Protein AF-A0A4D6WN04-F1 (afdb_monomer_lite)

Structure (mmCIF, N/CA/C/O backbone):
data_AF-A0A4D6WN04-F1
#
_entry.id   AF-A0A4D6WN04-F1
#
loop_
_atom_site.group_PDB
_atom_site.id
_atom_site.type_symbol
_atom_site.label_atom_id
_atom_site.label_alt_id
_atom_site.label_comp_id
_atom_site.label_asym_id
_atom_site.label_entity_id
_atom_site.label_seq_id
_atom_site.pdbx_PDB_ins_code
_atom_site.Cartn_x
_atom_site.Cartn_y
_atom_site.Cartn_z
_atom_site.occupancy
_atom_site.B_iso_or_equ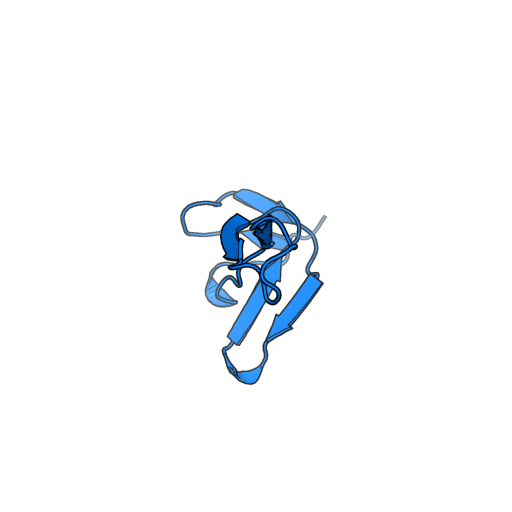iv
_atom_site.auth_seq_id
_atom_site.auth_comp_id
_atom_site.auth_asym_id
_atom_site.auth_atom_id
_atom_site.pdbx_PDB_model_num
ATOM 1 N N . MET A 1 1 ? 8.272 -5.747 -9.039 1.00 85.06 1 MET A N 1
ATOM 2 C CA . MET A 1 1 ? 7.501 -4.830 -9.918 1.00 85.06 1 MET A CA 1
ATOM 3 C C . MET A 1 1 ? 7.889 -3.400 -9.583 1.00 85.06 1 MET A C 1
ATOM 5 O O . MET A 1 1 ? 8.084 -3.127 -8.406 1.00 85.06 1 MET A O 1
ATOM 9 N N . LYS A 1 2 ? 8.031 -2.513 -10.574 1.00 90.50 2 LYS A N 1
ATOM 10 C CA . LYS A 1 2 ? 8.431 -1.109 -10.364 1.00 90.50 2 LYS A CA 1
ATOM 11 C C . LYS A 1 2 ? 7.251 -0.173 -10.596 1.00 90.50 2 LYS A C 1
ATOM 13 O O . LYS A 1 2 ? 6.478 -0.372 -11.529 1.00 90.50 2 LYS A O 1
ATOM 18 N N . ILE A 1 3 ? 7.138 0.875 -9.790 1.00 91.38 3 ILE A N 1
ATOM 19 C CA . ILE A 1 3 ? 6.121 1.915 -9.973 1.00 91.38 3 ILE A CA 1
ATOM 20 C C . ILE A 1 3 ? 6.659 3.001 -10.890 1.00 91.38 3 ILE A C 1
ATOM 22 O O . ILE A 1 3 ? 7.717 3.583 -10.643 1.00 91.38 3 ILE A O 1
ATOM 26 N N . ILE A 1 4 ? 5.912 3.288 -11.949 1.00 91.94 4 ILE A N 1
ATOM 27 C CA . ILE A 1 4 ? 6.315 4.250 -12.979 1.00 91.94 4 ILE A CA 1
ATOM 28 C C . ILE A 1 4 ? 5.761 5.654 -12.732 1.00 91.94 4 ILE A C 1
ATOM 30 O O . ILE A 1 4 ? 6.366 6.635 -13.165 1.00 91.94 4 ILE A O 1
ATOM 34 N N . SER A 1 5 ? 4.636 5.766 -12.021 1.00 88.81 5 SER A N 1
ATOM 35 C CA . SER A 1 5 ? 3.911 7.025 -11.842 1.00 88.81 5 SER A CA 1
ATOM 36 C C . SER A 1 5 ? 3.230 7.125 -10.475 1.00 88.81 5 SER A C 1
ATOM 38 O O . SER A 1 5 ? 2.964 6.119 -9.817 1.00 88.81 5 SER A O 1
ATOM 40 N N . GLY A 1 6 ? 2.929 8.356 -10.060 1.00 88.12 6 GLY A N 1
ATOM 41 C CA . GLY A 1 6 ? 2.292 8.685 -8.786 1.00 88.12 6 GLY A CA 1
ATOM 42 C C . GLY A 1 6 ? 3.277 8.956 -7.646 1.00 88.12 6 GLY A C 1
ATOM 43 O O . GLY A 1 6 ? 4.481 9.097 -7.850 1.00 88.12 6 GLY A O 1
ATOM 44 N N . LYS A 1 7 ? 2.743 9.023 -6.419 1.00 89.00 7 LYS A N 1
ATOM 45 C CA . LYS A 1 7 ? 3.486 9.392 -5.198 1.00 89.00 7 LYS A CA 1
ATOM 46 C C . LYS A 1 7 ? 4.670 8.464 -4.890 1.00 89.00 7 LYS A C 1
ATOM 48 O O . LYS A 1 7 ? 5.656 8.905 -4.318 1.00 89.00 7 LYS A O 1
ATOM 53 N N . TYR A 1 8 ? 4.571 7.197 -5.285 1.00 89.44 8 TYR A N 1
ATOM 54 C CA . TYR A 1 8 ? 5.545 6.145 -4.975 1.00 89.44 8 TYR A CA 1
ATOM 55 C C . TYR A 1 8 ? 6.421 5.778 -6.186 1.00 89.44 8 TYR A C 1
ATOM 57 O O . TYR A 1 8 ? 6.880 4.644 -6.313 1.00 89.44 8 TYR A O 1
ATOM 65 N N . LYS A 1 9 ? 6.621 6.718 -7.120 1.00 88.44 9 LYS A N 1
ATOM 66 C CA . LYS A 1 9 ? 7.426 6.509 -8.331 1.00 88.44 9 LYS A CA 1
ATOM 67 C C . LYS A 1 9 ? 8.829 5.987 -7.991 1.00 88.44 9 LYS A C 1
ATOM 69 O O . LYS A 1 9 ? 9.447 6.432 -7.032 1.00 88.44 9 LYS A O 1
ATOM 74 N N . ASN A 1 10 ? 9.330 5.072 -8.819 1.00 90.12 10 ASN A N 1
ATOM 75 C CA . ASN A 1 10 ? 10.612 4.369 -8.696 1.00 90.12 10 ASN A CA 1
ATOM 76 C C . ASN A 1 10 ? 10.741 3.367 -7.546 1.00 90.12 10 ASN A C 1
ATOM 78 O O . ASN A 1 10 ? 11.759 2.680 -7.492 1.00 90.12 10 ASN A O 1
ATOM 82 N N . GLN A 1 11 ? 9.735 3.213 -6.688 1.00 90.88 11 GLN A N 1
ATOM 83 C CA . GLN A 1 11 ? 9.756 2.147 -5.693 1.00 90.88 11 GLN A CA 1
ATOM 84 C C . GLN A 1 11 ? 9.510 0.789 -6.354 1.00 90.88 11 GLN A C 1
ATOM 86 O O . GLN A 1 11 ? 8.790 0.675 -7.356 1.00 90.88 11 GLN A O 1
ATOM 91 N N . ILE A 1 12 ? 10.147 -0.233 -5.792 1.00 90.06 12 ILE A N 1
ATOM 92 C CA . ILE A 1 12 ? 10.049 -1.620 -6.232 1.00 90.06 12 ILE A CA 1
ATOM 93 C C . ILE A 1 12 ? 9.421 -2.408 -5.092 1.00 90.06 12 ILE A C 1
ATOM 95 O O . ILE A 1 12 ? 9.820 -2.253 -3.943 1.00 90.06 12 ILE A O 1
ATOM 99 N N . GLY A 1 13 ? 8.449 -3.250 -5.421 1.00 89.50 13 GLY A N 1
ATOM 100 C CA . GLY A 1 13 ? 7.795 -4.107 -4.441 1.00 89.50 13 GLY A CA 1
ATOM 101 C C . GLY A 1 13 ? 7.290 -5.412 -5.041 1.00 89.50 13 GLY A C 1
ATOM 102 O O . GLY A 1 13 ? 7.260 -5.601 -6.273 1.00 89.50 13 GLY A O 1
ATOM 103 N N . LYS A 1 14 ? 6.904 -6.320 -4.145 1.00 90.88 14 LYS A N 1
ATOM 104 C CA . LYS A 1 14 ? 6.243 -7.587 -4.458 1.00 90.88 14 LYS A CA 1
ATOM 105 C C . LYS A 1 14 ? 4.728 -7.384 -4.491 1.00 90.88 14 LYS A C 1
ATOM 107 O O . LYS A 1 14 ? 4.183 -6.603 -3.719 1.00 90.88 14 LYS A O 1
ATOM 112 N N . ILE A 1 15 ? 4.047 -8.071 -5.405 1.00 90.19 15 ILE A N 1
ATOM 113 C CA . ILE A 1 15 ? 2.581 -8.067 -5.449 1.00 90.19 15 ILE A CA 1
ATOM 114 C C . ILE A 1 15 ? 2.064 -9.012 -4.364 1.00 90.19 15 ILE A C 1
ATOM 116 O O . ILE A 1 15 ? 2.443 -10.183 -4.358 1.00 90.19 15 ILE A O 1
ATOM 120 N N . LEU A 1 16 ? 1.209 -8.501 -3.478 1.00 91.50 16 LEU A N 1
ATOM 121 C CA . LEU A 1 16 ? 0.511 -9.300 -2.469 1.00 91.50 16 LEU A CA 1
ATOM 122 C C . LEU A 1 16 ? -0.810 -9.836 -3.019 1.00 91.50 16 LEU A C 1
ATOM 124 O O . LEU A 1 16 ? -1.096 -11.023 -2.911 1.00 91.50 16 LEU A O 1
ATOM 128 N N . GLU A 1 17 ? -1.594 -8.965 -3.654 1.00 90.81 17 GLU A N 1
ATOM 129 C CA . GLU A 1 17 ? -2.926 -9.304 -4.150 1.00 90.81 17 GLU A CA 1
ATOM 130 C C . GLU A 1 17 ? -3.244 -8.550 -5.446 1.00 90.81 17 GLU A C 1
ATOM 132 O O . GLU A 1 17 ? -2.845 -7.396 -5.634 1.00 90.81 17 GLU A O 1
ATOM 137 N N . ILE A 1 18 ? -4.000 -9.190 -6.341 1.00 92.12 18 ILE A N 1
ATOM 138 C CA . ILE A 1 18 ? -4.500 -8.590 -7.582 1.00 92.12 18 ILE A CA 1
ATOM 139 C C . ILE A 1 18 ? -6.027 -8.536 -7.533 1.00 92.12 18 ILE A C 1
ATOM 141 O O . ILE A 1 18 ? -6.710 -9.557 -7.545 1.00 92.12 18 ILE A O 1
ATOM 145 N N . ILE A 1 19 ? -6.573 -7.322 -7.559 1.00 93.62 19 ILE A N 1
ATOM 146 C CA . ILE A 1 19 ? -8.010 -7.055 -7.585 1.00 93.62 19 ILE A CA 1
ATOM 147 C C . ILE A 1 19 ? -8.445 -6.871 -9.043 1.00 93.62 19 ILE A C 1
ATOM 149 O O . ILE A 1 19 ? -8.579 -5.748 -9.547 1.00 93.62 19 ILE A O 1
ATOM 153 N N . TYR A 1 20 ? -8.701 -7.986 -9.730 1.00 92.31 20 TYR A N 1
ATOM 154 C CA . TYR A 1 20 ? -9.054 -8.004 -11.157 1.00 92.31 20 TYR A CA 1
ATOM 155 C C . TYR A 1 20 ? -10.256 -7.114 -11.499 1.00 92.31 20 TYR A C 1
ATOM 157 O O . TYR A 1 20 ? -10.199 -6.342 -12.453 1.00 92.31 20 TYR A O 1
ATOM 165 N N . ARG A 1 21 ? -11.315 -7.140 -10.675 1.00 93.12 21 ARG A N 1
ATOM 166 C CA . ARG A 1 21 ? -12.558 -6.378 -10.924 1.00 93.12 21 ARG A CA 1
ATOM 167 C C . ARG A 1 21 ? -12.339 -4.864 -11.001 1.00 93.12 21 ARG A C 1
ATOM 169 O O . ARG A 1 21 ? -13.105 -4.176 -11.663 1.00 93.12 21 ARG A O 1
ATOM 176 N N . LYS A 1 22 ? -11.316 -4.348 -10.314 1.00 91.81 22 LYS A N 1
ATOM 177 C CA . LYS A 1 22 ? -10.997 -2.913 -10.256 1.00 91.81 22 LYS A CA 1
ATOM 178 C C . LYS A 1 22 ? -9.709 -2.556 -10.996 1.00 91.81 22 LYS A C 1
ATOM 180 O O . LYS A 1 22 ? -9.290 -1.406 -10.928 1.00 91.81 22 LYS A O 1
ATOM 185 N N . ASN A 1 23 ? -9.077 -3.511 -11.689 1.00 92.75 23 ASN A N 1
ATOM 186 C CA . ASN A 1 23 ? -7.767 -3.325 -12.326 1.00 92.75 23 ASN A CA 1
ATOM 187 C C . ASN A 1 23 ? -6.710 -2.744 -11.365 1.00 92.75 23 ASN A C 1
ATOM 189 O O . ASN A 1 23 ? -5.896 -1.892 -11.731 1.00 92.75 23 ASN A O 1
ATOM 193 N N . GLN A 1 24 ? -6.747 -3.196 -10.116 1.00 93.94 24 GLN A N 1
ATOM 194 C CA . GLN A 1 24 ? -5.921 -2.696 -9.027 1.00 93.94 24 GLN A CA 1
ATOM 195 C C . GLN A 1 24 ? -5.054 -3.812 -8.453 1.00 93.94 24 GLN A C 1
ATOM 197 O O . GLN A 1 24 ? -5.410 -4.984 -8.525 1.00 93.94 24 GLN A O 1
ATOM 202 N N . VAL A 1 25 ? -3.916 -3.442 -7.883 1.00 92.44 25 VAL A N 1
ATOM 203 C CA . VAL A 1 25 ? -2.923 -4.362 -7.333 1.00 92.44 25 VAL A CA 1
ATOM 204 C C . VAL A 1 25 ? -2.442 -3.821 -5.995 1.00 92.44 25 VAL A C 1
ATOM 206 O O . VAL A 1 25 ? -2.151 -2.631 -5.878 1.00 92.44 25 VAL A O 1
ATOM 209 N N . ILE A 1 26 ? -2.367 -4.683 -4.988 1.00 93.31 26 ILE A N 1
ATOM 210 C CA . ILE A 1 26 ? -1.766 -4.370 -3.693 1.00 93.31 26 ILE A CA 1
ATOM 211 C C . ILE A 1 26 ? -0.292 -4.761 -3.765 1.00 93.31 26 ILE A C 1
ATOM 213 O O . ILE A 1 26 ? 0.050 -5.894 -4.116 1.00 93.31 26 ILE A O 1
ATOM 217 N N . VAL A 1 27 ? 0.576 -3.798 -3.468 1.00 92.19 27 VAL A N 1
ATOM 218 C CA . VAL A 1 27 ? 2.029 -3.967 -3.499 1.00 92.19 27 VAL A CA 1
ATOM 219 C C . VAL A 1 27 ? 2.556 -3.797 -2.080 1.00 92.19 27 VAL A C 1
ATOM 221 O O . VAL A 1 27 ? 2.203 -2.829 -1.409 1.00 92.19 27 VAL A O 1
ATOM 224 N N . GLU A 1 28 ? 3.379 -4.746 -1.646 1.00 91.75 28 GLU A N 1
ATOM 225 C CA . GLU A 1 28 ? 3.942 -4.807 -0.296 1.00 91.75 28 GLU A CA 1
ATOM 226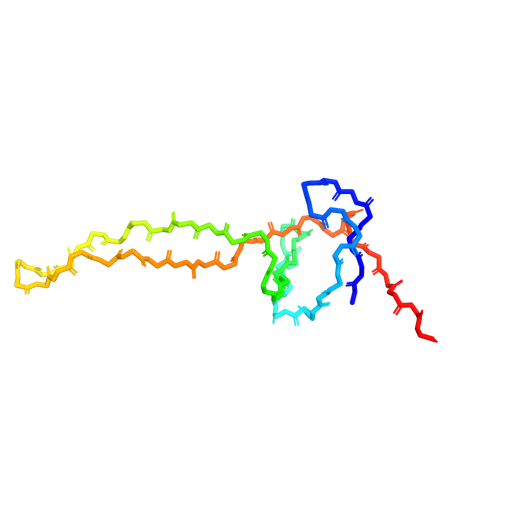 C C . GLU A 1 28 ? 4.714 -3.529 0.049 1.00 91.75 28 GLU A C 1
ATOM 228 O O . GLU A 1 28 ? 5.510 -3.057 -0.764 1.00 91.75 28 GLU A O 1
ATOM 233 N N . ASN A 1 29 ? 4.494 -2.989 1.254 1.00 88.94 29 ASN A N 1
ATOM 234 C CA . ASN A 1 29 ? 5.139 -1.771 1.775 1.00 88.94 29 ASN A CA 1
ATOM 235 C C . ASN A 1 29 ? 4.943 -0.496 0.928 1.00 88.94 29 ASN A C 1
ATOM 237 O O . ASN A 1 29 ? 5.644 0.501 1.112 1.00 88.94 29 ASN A O 1
ATOM 241 N N . ILE A 1 30 ? 3.972 -0.479 0.014 1.00 90.00 30 ILE A N 1
ATOM 242 C CA . ILE A 1 30 ? 3.700 0.674 -0.845 1.00 90.00 30 ILE A CA 1
ATOM 243 C C . ILE A 1 30 ? 2.257 1.128 -0.643 1.00 90.00 30 ILE A C 1
ATOM 245 O O . ILE A 1 30 ? 1.343 0.327 -0.469 1.00 90.00 30 ILE A O 1
ATOM 249 N N . ASN A 1 31 ? 2.039 2.448 -0.685 1.00 89.44 31 ASN A N 1
ATOM 250 C CA . ASN A 1 31 ? 0.708 3.046 -0.556 1.00 89.44 31 ASN A CA 1
ATOM 251 C C . ASN A 1 31 ? 0.038 2.700 0.783 1.00 89.44 31 ASN A C 1
ATOM 253 O O . ASN A 1 31 ? -1.161 2.440 0.846 1.00 89.44 31 ASN A O 1
ATOM 257 N N . MET A 1 32 ? 0.830 2.713 1.859 1.00 91.81 32 MET A N 1
ATOM 258 C CA . MET A 1 32 ? 0.343 2.495 3.217 1.00 91.81 32 MET A CA 1
ATOM 259 C C . MET A 1 32 ? -0.633 3.599 3.628 1.00 91.81 32 MET A C 1
ATOM 261 O O . MET A 1 32 ? -0.362 4.793 3.462 1.00 91.81 32 MET A O 1
ATOM 265 N N . LYS A 1 33 ? -1.775 3.190 4.176 1.00 92.31 33 LYS A N 1
ATOM 266 C CA . LYS A 1 33 ? -2.809 4.069 4.711 1.00 92.31 33 LYS A CA 1
ATOM 267 C C . LYS A 1 33 ? -3.093 3.720 6.159 1.00 92.31 33 LYS A C 1
ATOM 269 O O . LYS A 1 33 ? -3.240 2.554 6.516 1.00 92.31 33 LYS A O 1
ATOM 274 N N . THR A 1 34 ? -3.244 4.758 6.966 1.00 92.44 34 THR A N 1
ATOM 275 C CA . THR A 1 34 ? -3.649 4.640 8.361 1.00 92.44 34 THR A CA 1
ATOM 276 C C . THR A 1 34 ? -5.161 4.458 8.434 1.00 92.44 34 THR A C 1
ATOM 278 O O . THR A 1 34 ? -5.931 5.360 8.093 1.00 92.44 34 THR A O 1
ATOM 281 N N . LYS A 1 35 ? -5.602 3.278 8.860 1.00 91.19 35 LYS A N 1
ATOM 282 C CA . LYS A 1 35 ? -7.000 2.947 9.105 1.00 91.19 35 LYS A CA 1
ATOM 283 C C . LYS A 1 35 ? -7.260 2.974 10.606 1.00 91.19 35 LYS A C 1
ATOM 285 O O . LYS A 1 35 ? -6.773 2.127 11.347 1.00 91.19 35 LYS A O 1
ATOM 290 N N . HIS A 1 36 ? -8.073 3.936 11.026 1.00 91.62 36 HIS A N 1
ATOM 291 C CA . HIS A 1 36 ? -8.582 4.005 12.390 1.00 91.62 36 HIS A CA 1
ATOM 292 C C . HIS A 1 36 ? -9.745 3.022 12.518 1.00 91.62 36 HIS A C 1
ATOM 294 O O . HIS A 1 36 ? -10.782 3.192 11.869 1.00 91.62 36 HIS A O 1
ATOM 300 N N . VAL A 1 37 ? -9.561 1.970 13.308 1.00 88.62 37 VAL A N 1
ATOM 301 C CA . VAL A 1 37 ? -10.588 0.962 13.556 1.00 88.62 37 VAL A CA 1
ATOM 302 C C . VAL A 1 37 ? -11.237 1.267 14.896 1.00 88.62 37 VAL A C 1
ATOM 304 O O . VAL A 1 37 ? -10.581 1.272 15.936 1.00 88.62 37 VAL A O 1
ATOM 307 N N . LYS A 1 38 ? -12.542 1.553 14.858 1.00 86.69 38 LYS A N 1
ATOM 308 C CA . LYS A 1 38 ? -13.331 1.701 16.081 1.00 86.69 38 LYS A CA 1
ATOM 309 C C . LYS A 1 38 ? -13.422 0.345 16.789 1.00 86.69 38 LYS A C 1
ATOM 311 O O . LYS A 1 38 ? -13.588 -0.667 16.101 1.00 86.69 38 LYS A O 1
ATOM 316 N N . PRO A 1 39 ? -13.344 0.324 18.125 1.00 86.38 39 PRO A N 1
ATOM 317 C CA . PRO A 1 39 ? -13.498 -0.907 18.882 1.00 86.38 39 PRO A CA 1
ATOM 318 C C . PRO A 1 39 ? -14.905 -1.478 18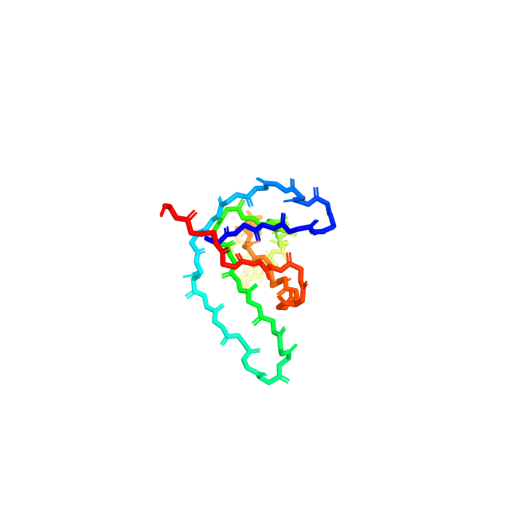.684 1.00 86.38 39 PRO A C 1
ATOM 320 O O . PRO A 1 39 ? -15.875 -0.730 18.540 1.00 86.38 39 PRO A O 1
ATOM 323 N N . LYS A 1 40 ? -15.009 -2.808 18.608 1.00 82.50 40 LYS A N 1
ATOM 324 C CA . LYS A 1 40 ? -16.291 -3.503 18.409 1.00 82.50 40 LYS A CA 1
ATOM 325 C C . LYS A 1 40 ? -17.019 -3.770 19.724 1.00 82.50 40 LYS A C 1
ATOM 327 O O . LYS A 1 40 ? -18.234 -3.944 19.702 1.00 82.50 40 LYS A O 1
ATOM 332 N N . ARG A 1 41 ? -16.292 -3.803 20.839 1.00 84.62 41 ARG A N 1
ATOM 333 C CA . ARG A 1 41 ? -16.816 -3.941 22.201 1.00 84.62 41 ARG A CA 1
ATOM 334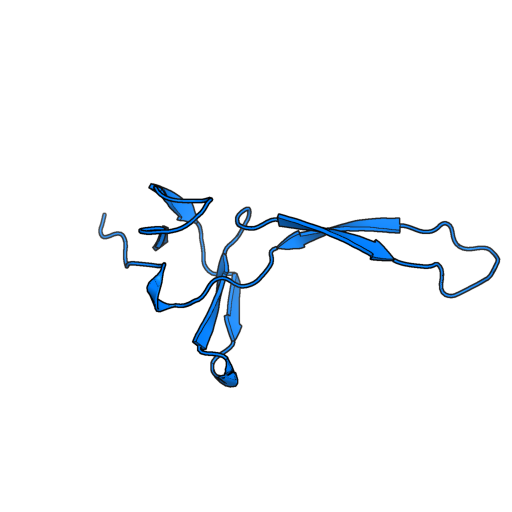 C C . ARG A 1 41 ? -16.352 -2.761 23.047 1.00 84.62 41 ARG A C 1
ATOM 336 O O . ARG A 1 41 ? -15.285 -2.211 22.791 1.00 84.62 41 ARG A O 1
ATOM 343 N N . GLU A 1 42 ? -17.141 -2.393 24.053 1.00 75.12 42 GLU A N 1
ATOM 344 C CA . GLU A 1 42 ? -16.839 -1.264 24.949 1.00 75.12 42 GLU A CA 1
ATOM 345 C C . GLU A 1 42 ? -15.503 -1.417 25.698 1.00 75.12 42 GLU A C 1
ATOM 347 O O . GLU A 1 42 ? -14.869 -0.416 26.017 1.00 75.12 42 GLU A O 1
ATOM 352 N N . GLU A 1 43 ? -15.033 -2.649 25.916 1.00 77.44 43 GLU A N 1
ATOM 353 C CA . GLU A 1 43 ? -13.764 -2.938 26.604 1.00 77.44 43 GLU A CA 1
ATOM 354 C C . GLU A 1 43 ? -12.542 -3.042 25.672 1.00 77.44 43 GLU A C 1
ATOM 356 O O . GLU A 1 43 ? -11.417 -3.220 26.141 1.00 77.44 43 GLU A O 1
ATOM 361 N N . GLU A 1 44 ? -12.717 -2.926 24.354 1.00 78.75 44 GLU A N 1
ATOM 362 C CA . GLU A 1 44 ? -11.599 -2.971 23.409 1.00 78.75 44 GLU A CA 1
ATOM 363 C C . GLU A 1 44 ? -11.061 -1.559 23.139 1.00 78.75 44 GLU A C 1
ATOM 365 O O . GLU A 1 44 ? -11.811 -0.599 22.955 1.00 78.75 44 GLU A O 1
ATOM 370 N N . LYS A 1 45 ? -9.733 -1.409 23.088 1.00 80.31 45 LYS A N 1
ATOM 371 C CA . LYS A 1 45 ? -9.117 -0.148 22.656 1.00 80.31 45 LYS A CA 1
ATOM 372 C C . LYS A 1 45 ? -9.228 -0.030 21.137 1.00 80.31 45 LYS A C 1
ATOM 374 O O . LYS A 1 45 ? -9.042 -1.007 20.420 1.00 80.31 45 LYS A O 1
ATOM 379 N N . GLY A 1 46 ? -9.518 1.174 20.644 1.00 82.06 46 GLY A N 1
ATOM 380 C CA . GLY A 1 46 ? -9.440 1.452 19.211 1.00 82.06 46 GLY A CA 1
ATOM 381 C C . GLY A 1 46 ? -8.015 1.244 18.700 1.00 82.06 46 GLY A C 1
ATOM 382 O O . GLY A 1 46 ? -7.057 1.677 19.342 1.00 82.06 46 GLY A O 1
ATOM 383 N N . GLU A 1 47 ? -7.878 0.596 17.547 1.00 88.44 47 GLU A N 1
ATOM 384 C CA . GLU A 1 47 ? -6.579 0.291 16.950 1.00 88.44 47 GLU A CA 1
ATOM 385 C C . GLU A 1 47 ? -6.307 1.188 15.742 1.00 88.44 47 GLU A C 1
ATOM 387 O O . GLU A 1 47 ? -7.188 1.479 14.922 1.00 88.44 47 GLU A O 1
ATOM 392 N N . ILE A 1 48 ? -5.053 1.620 15.622 1.00 89.00 48 ILE A N 1
ATOM 393 C CA . ILE A 1 48 ? -4.554 2.339 14.454 1.00 89.00 48 ILE A CA 1
ATOM 394 C C . ILE A 1 48 ? -3.765 1.336 13.620 1.00 89.00 48 ILE A C 1
ATOM 396 O O . ILE A 1 48 ? -2.617 1.023 13.923 1.00 89.00 48 ILE A O 1
ATOM 400 N N . LEU A 1 49 ? -4.394 0.825 12.565 1.00 89.75 49 LEU A N 1
ATOM 401 C CA . LEU A 1 49 ? -3.769 -0.134 11.664 1.00 89.75 49 LEU A CA 1
ATOM 402 C C . LEU A 1 49 ? -3.154 0.598 10.477 1.00 89.75 49 LEU A C 1
ATOM 404 O O . LEU A 1 49 ? -3.787 1.465 9.873 1.00 89.75 49 LEU A O 1
ATOM 408 N N . SER A 1 50 ? -1.938 0.220 10.101 1.00 91.62 50 SER A N 1
ATOM 409 C CA . SER A 1 50 ? -1.358 0.631 8.824 1.00 91.62 50 SER A CA 1
ATOM 410 C C . SER A 1 50 ? -1.550 -0.493 7.821 1.00 91.62 50 SER A C 1
ATOM 412 O O . SER A 1 50 ? -1.053 -1.592 8.032 1.00 91.62 50 SER A O 1
ATOM 414 N N . ILE A 1 51 ? -2.298 -0.226 6.753 1.00 92.38 51 ILE A N 1
ATOM 415 C CA . ILE A 1 51 ? -2.631 -1.219 5.727 1.00 92.38 51 ILE A CA 1
ATOM 416 C C . ILE A 1 51 ? -2.125 -0.768 4.363 1.00 92.38 51 ILE A C 1
ATOM 418 O O . ILE A 1 51 ? -2.184 0.424 4.046 1.00 92.38 51 ILE A O 1
ATOM 422 N N . GLU A 1 52 ? -1.661 -1.696 3.531 1.00 91.62 52 GLU A N 1
ATOM 423 C CA . GLU A 1 52 ? -1.354 -1.376 2.140 1.00 91.62 52 GLU A CA 1
ATOM 424 C C . GLU A 1 52 ? -2.637 -1.138 1.350 1.00 91.62 52 GLU A C 1
ATOM 426 O O . GLU A 1 52 ? -3.615 -1.884 1.439 1.00 91.62 52 GLU A O 1
ATOM 431 N N . ALA A 1 53 ? -2.646 -0.067 0.563 1.00 92.44 53 ALA A N 1
ATOM 432 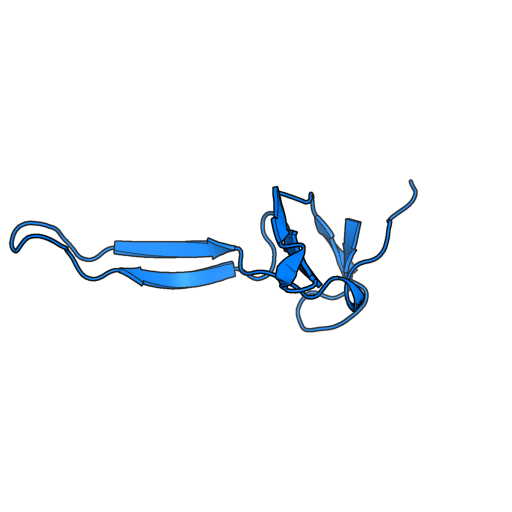C CA . ALA A 1 53 ? -3.773 0.265 -0.285 1.00 92.44 53 ALA A CA 1
ATOM 433 C C . ALA A 1 53 ? -3.487 -0.082 -1.753 1.00 92.44 53 ALA A C 1
ATOM 435 O O . ALA A 1 53 ? -2.358 0.059 -2.232 1.00 92.44 53 ALA A O 1
ATOM 436 N N . PRO A 1 54 ? -4.524 -0.463 -2.516 1.00 93.06 54 PRO A N 1
ATOM 437 C CA . PRO A 1 54 ? -4.369 -0.814 -3.917 1.00 93.06 54 PRO A CA 1
ATOM 438 C C . PRO A 1 54 ? -3.863 0.354 -4.768 1.00 93.06 54 PRO A C 1
ATOM 440 O O . PRO A 1 54 ? -4.238 1.514 -4.572 1.00 93.06 54 PRO A O 1
ATOM 443 N N . ILE A 1 55 ? -3.061 0.018 -5.772 1.00 92.69 55 ILE A N 1
ATOM 444 C CA . ILE A 1 55 ? -2.547 0.906 -6.814 1.00 92.69 55 ILE A CA 1
ATOM 445 C C . ILE A 1 55 ? -3.109 0.436 -8.156 1.00 92.69 55 ILE A C 1
ATOM 447 O O . ILE A 1 55 ? -3.296 -0.757 -8.385 1.00 92.69 55 ILE A O 1
ATOM 451 N N . HIS A 1 56 ? -3.416 1.367 -9.057 1.00 93.25 56 HIS A N 1
ATOM 452 C CA . HIS A 1 56 ? -3.914 1.010 -10.383 1.00 93.25 56 HIS A CA 1
ATOM 453 C C . HIS A 1 56 ? -2.833 0.304 -11.213 1.00 93.25 56 HIS A C 1
ATOM 455 O O . HIS A 1 56 ? -1.685 0.754 -11.233 1.00 93.25 56 HIS A O 1
ATOM 461 N N . LYS A 1 57 ? -3.204 -0.751 -11.952 1.00 90.31 57 LYS A N 1
ATOM 462 C CA . LYS A 1 57 ? -2.259 -1.552 -12.752 1.00 90.31 57 LYS A CA 1
ATOM 463 C C . LYS A 1 57 ? -1.433 -0.714 -13.733 1.00 90.31 57 LYS A C 1
ATOM 465 O O . LYS A 1 57 ? -0.260 -0.995 -13.923 1.00 90.31 57 LYS A O 1
ATOM 470 N N . SER A 1 58 ? -2.013 0.352 -14.293 1.00 90.12 58 SER A N 1
ATOM 471 C CA . SER A 1 58 ? -1.324 1.240 -15.246 1.00 90.12 58 SER A CA 1
ATOM 472 C C . SER A 1 58 ? -0.137 1.997 -14.649 1.00 90.12 58 SER A C 1
ATOM 474 O O . SER A 1 58 ? 0.672 2.517 -15.402 1.00 90.12 58 SER A O 1
ATOM 476 N N . ASN A 1 59 ? -0.026 2.080 -13.320 1.00 91.25 59 ASN A N 1
ATOM 477 C CA . ASN A 1 59 ? 1.090 2.751 -12.648 1.00 91.25 59 ASN A CA 1
ATOM 478 C C . ASN A 1 59 ? 2.233 1.790 -12.298 1.00 91.25 59 ASN A C 1
ATOM 480 O O . ASN A 1 59 ? 3.214 2.211 -11.682 1.00 91.25 59 ASN A O 1
ATOM 484 N N . ILE A 1 60 ? 2.114 0.516 -12.670 1.00 90.44 60 ILE A N 1
ATOM 485 C CA . ILE A 1 60 ? 3.070 -0.538 -12.353 1.00 90.44 60 ILE A CA 1
ATOM 486 C C . ILE A 1 60 ? 3.635 -1.083 -13.662 1.00 90.44 60 ILE A C 1
ATOM 488 O O . ILE A 1 60 ? 2.913 -1.266 -14.638 1.00 90.44 60 ILE A O 1
ATOM 492 N N . THR A 1 61 ? 4.934 -1.355 -13.674 1.00 90.00 61 THR A N 1
ATOM 493 C CA . THR A 1 61 ? 5.604 -2.049 -14.767 1.00 90.00 61 THR A CA 1
ATOM 494 C C . THR A 1 61 ? 6.365 -3.263 -14.254 1.00 90.00 61 THR A C 1
ATOM 496 O O . THR A 1 61 ? 6.800 -3.323 -13.092 1.00 90.00 61 THR A O 1
ATOM 499 N N . ILE A 1 62 ? 6.544 -4.234 -15.145 1.00 86.75 62 ILE A N 1
ATOM 500 C CA . ILE A 1 62 ? 7.428 -5.367 -14.909 1.00 86.75 62 ILE A CA 1
ATOM 501 C C . ILE A 1 62 ? 8.844 -4.804 -14.831 1.00 86.75 62 ILE A C 1
ATOM 503 O O . ILE A 1 62 ? 9.311 -4.107 -15.729 1.00 86.75 62 ILE A O 1
ATOM 507 N N . HIS A 1 63 ? 9.507 -5.063 -13.711 1.00 79.31 63 HIS A N 1
ATOM 508 C CA . HIS A 1 63 ? 10.920 -4.759 -13.583 1.00 79.31 63 HIS A CA 1
ATOM 509 C C . HIS A 1 63 ? 11.661 -6.032 -13.966 1.00 79.31 63 HIS A C 1
ATOM 511 O O . HIS A 1 63 ? 11.642 -6.986 -13.190 1.00 79.31 63 HIS A O 1
ATOM 517 N N . ASN A 1 64 ? 12.208 -6.063 -15.181 1.00 69.00 64 ASN A N 1
ATOM 518 C CA . ASN A 1 64 ? 13.139 -7.113 -15.568 1.00 69.00 64 ASN A CA 1
ATOM 519 C C . ASN A 1 64 ? 14.474 -6.843 -14.878 1.00 69.00 64 ASN A C 1
ATOM 521 O O . ASN A 1 64 ? 14.966 -5.712 -14.906 1.00 69.00 64 ASN A O 1
ATOM 525 N N . ILE A 1 65 ? 14.966 -7.889 -14.222 1.00 61.25 65 ILE A N 1
ATOM 526 C CA . ILE A 1 65 ? 16.329 -8.022 -13.710 1.00 61.25 65 ILE A CA 1
ATOM 527 C C . ILE A 1 65 ? 17.225 -8.438 -14.871 1.00 61.25 65 ILE A C 1
ATOM 529 O O . ILE A 1 65 ? 16.759 -9.280 -15.674 1.00 61.25 65 ILE A O 1
#

pLDDT: mean 88.6, std 5.86, range [61.25, 93.94]

Organism: NCBI:txid193179

Radius of gyration: 14.92 Å; chains: 1; bounding box: 33×19×42 Å

InterPro domains:
  IPR003256 Large ribosomal subunit protein uL24 [PTHR12903] (2-61)
  IPR003256 Large ribosomal subunit protein uL24 [TIGR01079] (2-63)
  IPR005824 KOW [PF00467] (2-28)
  IPR008991 Translation protein SH3-like domain superfamily [SSF50104] (2-64)
  IPR014722 Large ribosomal subunit protein uL2, domain 2 [G3DSA:2.30.30.30] (1-60)
  IPR041988 Large ribosomal subunit protein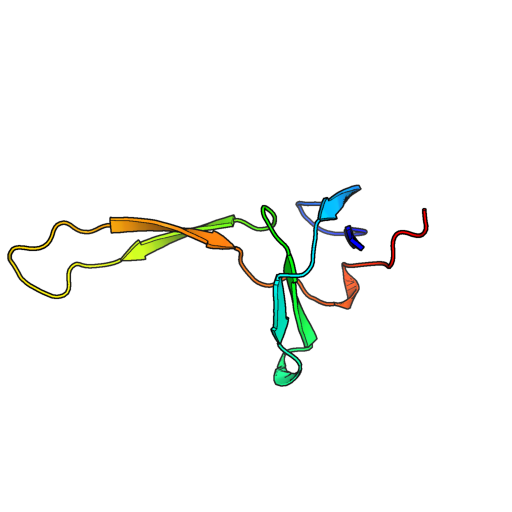 uL24, KOW domain [cd06089] (2-62)
  IPR057264 Large ribosomal subunit protein uL24, C-terminal domain [PF17136] (30-62)

Foldseek 3Di:
DAFCDDPRHGDDFDWPDQDPVQQWTFTPPPQWDWDFADDPDPPDDIDTDTDTDIDHNVRDDDDDD

Sequence (65 aa):
MKIISGKYKNQIGKILEIIYRKNQVIVENINMKTKHVKPKREEEKGEILSIEAPIHKSNITIHNI

Secondary structure (DSSP, 8-state):
-EE-SSTTTT-B--EEEEEGGGTEEEETTSSEEEEEEPPSSTTSPPEEEEEEPPEEGGGEE----